Protein AF-A0AAU6WLK4-F1 (afdb_monomer)

Mean predicted aligned error: 6.62 Å

Radius of gyration: 14.03 Å; Cα contacts (8 Å, |Δi|>4): 185; chains: 1; bounding box: 36×26×38 Å

Secondary structure (DSSP, 8-state):
-HHHHHHHHHTT-EEEEEEESS-S-SSSGGGS-EEEEEEESSTT--TTT-----EEEEEEETTTTEEEEEEE---TT----EEEEEEEE-TTT--HHHHHHHHHHHHHHHHH--

Solvent-accessible surface area (backbone atoms only — not comparable to full-atom values): 6506 Å² total; per-residue (Å²): 110,70,65,56,54,50,54,40,44,77,72,44,23,16,75,50,78,50,78,39,84,70,52,98,46,95,66,64,79,78,30,38,26,29,44,35,42,34,46,38,84,41,56,83,59,62,71,84,85,44,83,75,45,20,29,44,30,46,30,46,40,78,89,78,61,32,34,37,41,37,39,31,34,34,44,84,96,52,87,61,56,76,45,70,51,93,63,70,34,36,88,89,69,57,46,71,70,56,51,51,51,53,52,52,56,46,48,51,52,38,71,65,61,122

Organism: NCBI:txid1854762

Foldseek 3Di:
DVVVCVVCVVVQKAKDWDWDPADDDPDDQVRFTKIKIFMGSHNPDPCPVDVPGWIWMFGQDPVVQKTWIWTWQDDVVADTDTDIDPDIHHPVRDDPVNVVVSVVVSCCSNVVRD

Structure (mmCIF, N/CA/C/O backbone):
data_AF-A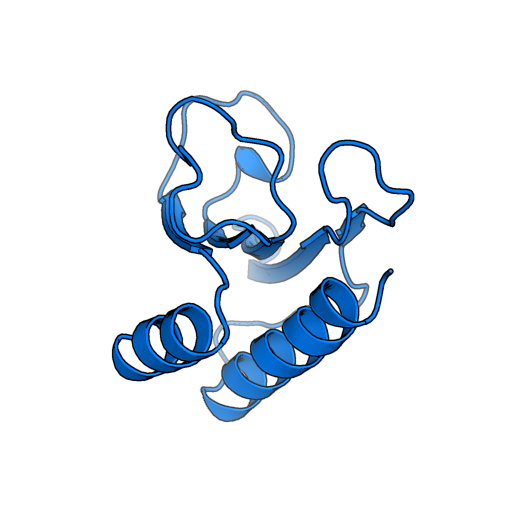0AAU6WLK4-F1
#
_entry.id   AF-A0AAU6WLK4-F1
#
loop_
_atom_site.group_PDB
_atom_site.id
_atom_site.type_symbol
_atom_site.label_atom_id
_atom_site.label_alt_id
_atom_site.label_comp_id
_atom_site.label_asym_id
_atom_site.label_entity_id
_atom_site.label_seq_id
_atom_site.pdbx_PDB_ins_code
_atom_site.Cartn_x
_atom_site.Cartn_y
_atom_site.Cartn_z
_atom_site.occupancy
_atom_site.B_iso_or_equiv
_atom_site.auth_seq_id
_atom_site.auth_comp_id
_atom_site.auth_asym_id
_atom_site.auth_atom_id
_atom_site.pdbx_PDB_model_num
ATOM 1 N N . MET A 1 1 ? -6.613 11.686 -3.143 1.00 64.94 1 MET A N 1
ATOM 2 C CA . MET A 1 1 ? -5.922 11.460 -1.837 1.00 64.94 1 MET A CA 1
ATOM 3 C C . MET A 1 1 ? -6.463 12.265 -0.649 1.00 64.94 1 MET A C 1
ATOM 5 O O . MET A 1 1 ? -6.576 11.700 0.434 1.00 64.94 1 MET A O 1
ATOM 9 N N . GLN A 1 2 ? -6.760 13.564 -0.777 1.00 69.31 2 GLN A N 1
ATOM 10 C CA . GLN A 1 2 ? -7.234 14.374 0.361 1.00 69.31 2 GLN A CA 1
ATOM 11 C C . GLN A 1 2 ? -8.658 13.989 0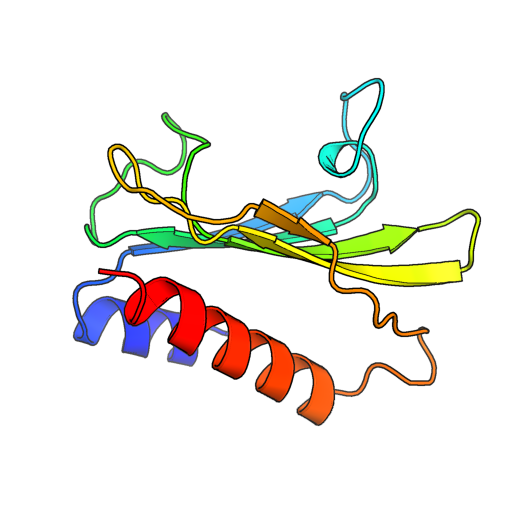.804 1.00 69.31 2 GLN A C 1
ATOM 13 O O . GLN A 1 2 ? -8.902 13.805 1.995 1.00 69.31 2 GLN A O 1
ATOM 18 N N . GLU A 1 3 ? -9.561 13.761 -0.152 1.00 71.44 3 GLU A N 1
ATOM 19 C CA . GLU A 1 3 ? -10.909 13.228 0.105 1.00 71.44 3 GLU A CA 1
ATOM 20 C C . GLU A 1 3 ? -10.870 11.833 0.729 1.00 71.44 3 GLU A C 1
ATOM 22 O O . GLU A 1 3 ? -11.570 11.561 1.696 1.00 71.44 3 GLU A O 1
ATOM 27 N N . PHE A 1 4 ? -9.961 10.986 0.256 1.00 72.88 4 PHE A N 1
ATOM 28 C CA . PHE A 1 4 ? -9.737 9.661 0.819 1.00 72.88 4 PHE A CA 1
ATOM 29 C C . PHE A 1 4 ? -9.325 9.707 2.307 1.00 72.88 4 PHE A C 1
ATOM 31 O O . PHE A 1 4 ? -9.897 9.012 3.147 1.00 72.88 4 PHE A O 1
ATOM 38 N N . ARG A 1 5 ? -8.393 10.601 2.678 1.00 75.62 5 ARG A N 1
ATOM 39 C CA . ARG A 1 5 ? -8.032 10.832 4.092 1.00 75.62 5 ARG A CA 1
ATOM 40 C C . ARG A 1 5 ? -9.217 11.339 4.919 1.00 75.62 5 ARG A C 1
ATOM 42 O O . ARG A 1 5 ? -9.341 10.967 6.086 1.00 75.62 5 ARG A O 1
ATOM 49 N N . ARG A 1 6 ? -10.078 12.179 4.331 1.00 82.56 6 ARG A N 1
ATOM 50 C CA . ARG A 1 6 ? -11.308 12.667 4.972 1.00 82.56 6 ARG A CA 1
ATOM 51 C C . ARG A 1 6 ? -12.269 11.510 5.260 1.00 82.56 6 ARG A C 1
ATOM 53 O O . ARG A 1 6 ? -12.680 11.366 6.407 1.00 82.56 6 ARG A O 1
ATOM 60 N N . MET A 1 7 ? -12.536 10.651 4.277 1.00 82.44 7 MET A N 1
ATOM 61 C CA . MET A 1 7 ? -13.410 9.480 4.432 1.00 82.44 7 MET A CA 1
ATOM 62 C C . MET A 1 7 ? -12.918 8.522 5.523 1.00 82.44 7 MET A C 1
ATOM 64 O O . MET A 1 7 ? -13.703 8.099 6.372 1.00 82.44 7 MET A O 1
ATOM 68 N N . LEU A 1 8 ? -11.618 8.205 5.549 1.00 82.50 8 LEU A N 1
ATOM 69 C CA . LEU A 1 8 ? -11.038 7.360 6.600 1.00 82.50 8 LEU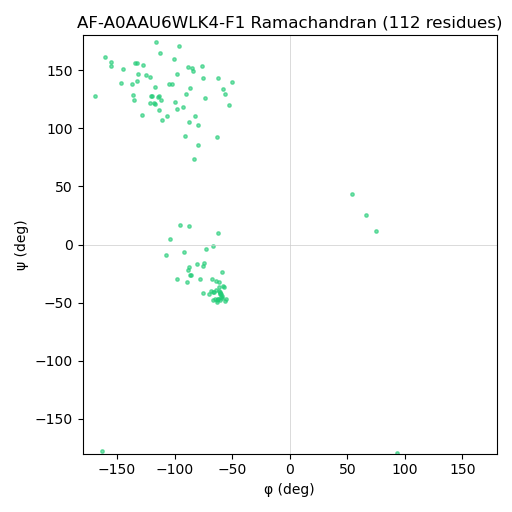 A CA 1
ATOM 70 C C . LEU A 1 8 ? -11.253 7.962 7.994 1.00 82.50 8 LEU A C 1
ATOM 72 O O . LEU A 1 8 ? -11.682 7.264 8.913 1.00 82.50 8 LEU A O 1
ATOM 76 N N . ARG A 1 9 ? -11.024 9.271 8.143 1.00 83.88 9 ARG A N 1
ATOM 77 C CA . ARG A 1 9 ? -11.196 9.974 9.419 1.00 83.88 9 ARG A CA 1
ATOM 78 C C . ARG A 1 9 ? -12.655 10.037 9.871 1.00 83.88 9 ARG A C 1
ATOM 80 O O . ARG A 1 9 ? -12.923 9.854 11.059 1.00 83.88 9 ARG A O 1
ATOM 87 N N . GLU A 1 10 ? -13.590 10.275 8.952 1.00 86.19 10 GLU A N 1
ATOM 88 C CA . GLU A 1 10 ? -15.037 10.233 9.221 1.00 86.19 10 GLU A CA 1
ATOM 89 C C . GLU A 1 10 ? -15.453 8.860 9.776 1.00 86.19 10 GLU A C 1
ATOM 91 O O . GLU A 1 10 ? -16.224 8.785 10.732 1.00 86.19 10 GLU A O 1
ATOM 96 N N . ASN A 1 11 ? -14.826 7.791 9.279 1.00 83.38 11 ASN A N 1
ATOM 97 C CA . ASN A 1 11 ? -15.017 6.413 9.738 1.00 83.38 11 ASN A CA 1
ATOM 98 C C . ASN A 1 11 ? -14.114 6.003 10.921 1.00 83.38 11 ASN A C 1
ATOM 100 O O . ASN A 1 11 ? -14.003 4.822 11.230 1.00 83.38 11 ASN A O 1
ATOM 104 N N . LYS A 1 12 ? -13.499 6.967 11.621 1.00 86.69 12 LYS A N 1
ATOM 105 C CA . LYS A 1 12 ? -12.655 6.757 12.816 1.00 86.69 12 LYS A CA 1
ATOM 106 C C . LYS A 1 12 ? -11.346 5.992 12.572 1.00 86.69 12 LYS A C 1
ATOM 108 O O . LYS A 1 12 ? -10.767 5.456 13.514 1.00 86.69 12 LYS A O 1
ATOM 113 N N . PHE A 1 13 ? -10.821 6.029 11.351 1.00 87.00 13 PHE A N 1
ATOM 114 C CA . PHE A 1 13 ? -9.496 5.508 11.027 1.00 87.00 13 PHE A CA 1
ATOM 115 C C . PHE A 1 13 ? -8.459 6.628 10.899 1.00 87.00 13 PHE A C 1
ATOM 117 O O . PHE A 1 13 ? -8.705 7.683 10.310 1.00 87.00 13 PHE A O 1
ATOM 124 N N . GLY A 1 14 ? -7.269 6.386 11.445 1.00 88.12 14 GLY A N 1
ATOM 125 C CA . GLY A 1 14 ? -6.081 7.194 11.185 1.00 88.12 14 GLY A CA 1
ATOM 126 C C . GLY A 1 14 ? -5.400 6.734 9.899 1.00 88.12 14 GLY A C 1
ATOM 127 O O . GLY A 1 14 ? -5.434 5.548 9.569 1.00 88.12 14 GLY A O 1
ATOM 128 N N . SER A 1 15 ? -4.742 7.646 9.181 1.00 89.00 15 SER A N 1
ATOM 129 C CA . SER A 1 15 ? -3.923 7.279 8.020 1.00 89.00 15 SER A CA 1
ATOM 130 C C . SER A 1 15 ? -2.683 8.151 7.865 1.00 89.00 15 SER A C 1
ATOM 132 O O . SER A 1 15 ? -2.684 9.331 8.220 1.00 89.00 15 SER A O 1
ATOM 134 N N . LYS A 1 16 ? -1.631 7.571 7.283 1.00 89.25 16 LYS A N 1
ATOM 135 C CA . LYS A 1 16 ? -0.401 8.268 6.892 1.00 89.25 16 LYS A CA 1
ATOM 136 C C . LYS A 1 16 ? 0.029 7.800 5.513 1.00 89.25 16 LYS A C 1
ATOM 138 O O . LYS A 1 16 ? 0.000 6.611 5.226 1.00 89.25 16 LYS A O 1
ATOM 143 N N . ILE A 1 17 ? 0.459 8.742 4.678 1.00 88.25 17 ILE A N 1
ATOM 144 C CA . ILE A 1 17 ? 1.115 8.432 3.405 1.00 88.25 17 ILE A CA 1
ATOM 145 C C . ILE A 1 17 ? 2.551 8.912 3.518 1.00 88.25 17 ILE A C 1
ATOM 147 O O . ILE A 1 17 ? 2.776 10.066 3.888 1.00 88.25 17 ILE A O 1
ATOM 151 N N . SER A 1 18 ? 3.495 8.035 3.215 1.00 88.31 18 SER A N 1
ATOM 152 C CA . SER A 1 18 ? 4.920 8.340 3.175 1.00 88.31 18 SER A CA 1
ATOM 153 C C . SER A 1 18 ? 5.507 7.972 1.823 1.00 88.31 18 SER A C 1
ATOM 155 O O . SER A 1 18 ? 5.117 6.971 1.222 1.00 88.31 18 SER A O 1
ATOM 157 N N . PHE A 1 19 ? 6.474 8.774 1.396 1.00 88.81 19 PHE A N 1
ATOM 158 C CA . PHE A 1 19 ? 7.226 8.599 0.163 1.00 88.81 19 PHE A CA 1
ATOM 159 C C . PHE A 1 19 ? 8.689 8.370 0.534 1.00 88.81 19 PHE A C 1
ATOM 161 O O . PHE A 1 19 ? 9.219 9.054 1.412 1.00 88.81 19 PHE A O 1
ATOM 168 N N . ALA A 1 20 ? 9.315 7.399 -0.116 1.00 86.81 20 ALA A N 1
ATOM 169 C CA . ALA A 1 20 ? 10.727 7.090 0.012 1.00 86.81 20 ALA A CA 1
ATOM 170 C C . ALA A 1 20 ? 11.316 7.036 -1.398 1.00 86.81 20 ALA A C 1
ATOM 172 O O . ALA A 1 20 ? 10.964 6.150 -2.170 1.00 86.81 20 ALA A O 1
ATOM 173 N N . GLU A 1 21 ? 12.168 7.997 -1.748 1.00 75.69 21 GLU A N 1
ATOM 174 C CA . GLU A 1 21 ? 12.774 8.087 -3.087 1.00 75.69 21 GLU A CA 1
ATOM 175 C C . GLU A 1 21 ? 14.092 7.300 -3.172 1.00 75.69 21 GLU A C 1
ATOM 177 O O . GLU A 1 21 ? 14.392 6.698 -4.200 1.00 75.69 21 GLU A O 1
ATOM 182 N N . GLU A 1 22 ? 14.829 7.245 -2.060 1.00 65.06 22 GLU A N 1
ATOM 183 C CA . GLU A 1 22 ? 16.000 6.405 -1.790 1.00 65.06 22 GLU A CA 1
ATOM 184 C C . GLU A 1 22 ? 16.295 6.523 -0.286 1.00 65.06 22 GLU A C 1
ATOM 186 O O . GLU A 1 22 ? 16.327 7.633 0.248 1.00 65.06 22 GLU A O 1
ATOM 191 N N . THR A 1 23 ? 16.428 5.409 0.441 1.00 58.19 23 THR A N 1
ATOM 192 C CA . THR A 1 23 ? 16.517 5.439 1.914 1.00 58.19 23 THR A CA 1
ATOM 193 C C . THR A 1 23 ? 17.656 4.593 2.469 1.00 58.19 23 THR A C 1
ATOM 195 O O . THR A 1 23 ? 18.125 3.637 1.863 1.00 58.19 23 THR A O 1
ATOM 198 N N . ALA A 1 24 ? 18.077 4.977 3.676 1.00 54.44 24 ALA A N 1
ATOM 199 C CA . ALA A 1 24 ? 19.220 4.501 4.457 1.00 54.44 24 ALA A CA 1
ATOM 200 C C . ALA A 1 24 ? 19.207 3.010 4.871 1.00 54.44 24 ALA A C 1
ATOM 202 O O . ALA A 1 24 ? 20.010 2.608 5.716 1.00 54.44 24 ALA A O 1
ATOM 203 N N . TYR A 1 25 ? 18.293 2.195 4.338 1.00 60.34 25 TYR A N 1
ATOM 204 C CA . TYR A 1 25 ? 18.176 0.783 4.697 1.00 60.34 25 TYR A CA 1
ATOM 205 C C . TYR A 1 25 ? 19.048 -0.086 3.780 1.00 60.34 25 TYR A C 1
ATOM 207 O O . TYR A 1 25 ? 18.945 0.022 2.561 1.00 60.34 25 TYR A O 1
ATOM 215 N N . PRO A 1 26 ? 19.887 -0.978 4.334 1.00 60.25 26 PRO A N 1
ATOM 216 C CA . PRO A 1 26 ? 20.854 -1.732 3.539 1.00 60.25 26 PRO A CA 1
ATOM 217 C C . PRO A 1 26 ? 20.237 -2.872 2.712 1.00 60.25 26 PRO A C 1
ATOM 219 O O . PRO A 1 26 ? 20.880 -3.351 1.782 1.00 60.25 26 PRO A O 1
ATOM 222 N N . ALA A 1 27 ? 19.024 -3.340 3.038 1.00 67.81 27 ALA A N 1
ATOM 223 C CA . ALA A 1 27 ? 18.373 -4.452 2.342 1.00 67.81 27 ALA A CA 1
ATOM 224 C C . ALA A 1 27 ? 16.849 -4.495 2.570 1.00 67.81 27 ALA A C 1
ATOM 226 O O . ALA A 1 27 ? 16.335 -3.950 3.547 1.00 67.81 27 ALA A O 1
ATOM 227 N N . GLY A 1 28 ? 16.143 -5.220 1.695 1.00 73.38 28 GLY A N 1
ATOM 228 C CA . GLY A 1 28 ? 14.711 -5.518 1.813 1.00 73.38 28 GLY A CA 1
ATOM 229 C C . GLY A 1 28 ? 13.791 -4.530 1.090 1.00 73.38 28 GLY A C 1
ATOM 230 O O . GLY A 1 28 ? 14.238 -3.582 0.453 1.00 73.38 28 GLY A O 1
ATOM 231 N N . VAL A 1 29 ? 12.478 -4.759 1.194 1.00 75.44 29 VAL A N 1
ATOM 232 C CA . VAL A 1 29 ? 11.451 -3.997 0.453 1.00 75.44 29 VAL A CA 1
ATOM 233 C C . VAL A 1 29 ? 11.472 -2.501 0.803 1.00 75.44 29 VAL A C 1
ATOM 235 O O . VAL A 1 29 ? 11.232 -1.656 -0.050 1.00 75.44 29 VAL A O 1
ATOM 238 N N . LEU A 1 30 ? 11.832 -2.157 2.043 1.00 78.75 30 LEU A N 1
ATOM 239 C CA . LEU A 1 30 ? 11.926 -0.767 2.505 1.00 78.75 30 LEU A CA 1
ATOM 240 C C . LEU A 1 30 ? 13.155 -0.011 1.978 1.00 78.75 30 LEU A C 1
ATOM 242 O O . LEU A 1 30 ? 13.175 1.214 2.077 1.00 78.75 30 LEU A O 1
ATOM 246 N N . ALA A 1 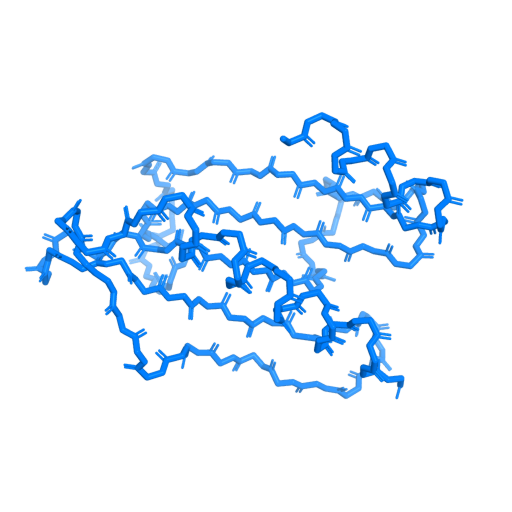31 ? 14.157 -0.721 1.446 1.00 78.62 31 ALA A N 1
ATOM 247 C CA . ALA A 1 31 ? 15.339 -0.126 0.819 1.00 78.62 31 ALA A CA 1
ATOM 248 C C . ALA A 1 31 ? 15.069 0.327 -0.626 1.00 78.62 31 ALA A C 1
ATOM 250 O O . ALA A 1 31 ? 15.835 1.102 -1.195 1.00 78.62 31 ALA A O 1
ATOM 251 N N . GLN A 1 32 ? 13.986 -0.162 -1.234 1.00 85.56 32 GLN A N 1
ATOM 252 C CA . GLN A 1 32 ? 13.564 0.252 -2.566 1.00 85.56 32 GLN A CA 1
ATOM 253 C C . GLN A 1 32 ? 12.719 1.532 -2.483 1.00 85.56 32 GLN A C 1
ATOM 255 O O . GLN A 1 32 ? 12.046 1.751 -1.469 1.00 85.56 32 GLN A O 1
ATOM 260 N N . PRO A 1 33 ? 12.708 2.373 -3.534 1.00 88.94 33 PRO A N 1
ATOM 261 C CA . PRO A 1 33 ? 11.790 3.496 -3.594 1.00 88.94 33 PRO A CA 1
ATOM 262 C C . PRO A 1 33 ? 10.352 3.008 -3.504 1.00 88.94 33 PRO A C 1
ATOM 264 O O . PRO A 1 33 ? 9.969 2.047 -4.176 1.00 88.94 33 PRO A O 1
ATOM 267 N N . HIS A 1 34 ? 9.549 3.663 -2.677 1.00 89.88 34 HIS A N 1
ATOM 268 C CA . HIS A 1 34 ? 8.181 3.236 -2.461 1.00 89.88 34 HIS A CA 1
ATOM 269 C C . HIS A 1 34 ? 7.263 4.360 -1.996 1.00 89.88 34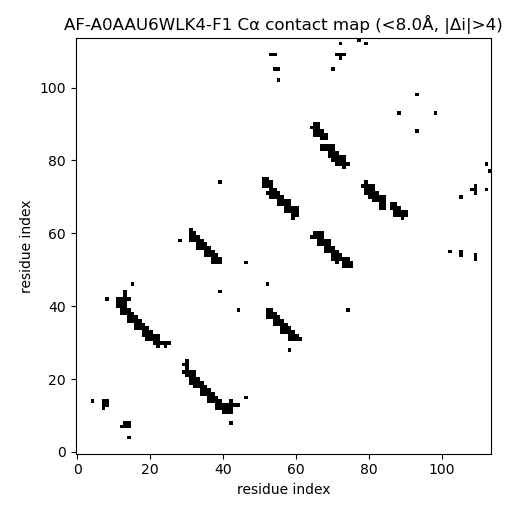 HIS A C 1
ATOM 271 O O . HIS A 1 34 ? 7.676 5.345 -1.378 1.00 89.88 34 HIS A O 1
ATOM 277 N N . ILE A 1 35 ? 5.975 4.149 -2.243 1.00 90.19 35 ILE A N 1
ATOM 278 C CA . ILE A 1 35 ? 4.881 4.918 -1.660 1.00 90.19 35 ILE A CA 1
ATOM 279 C C . ILE A 1 35 ? 4.143 3.982 -0.717 1.00 90.19 35 ILE A C 1
ATOM 281 O O . ILE A 1 35 ? 3.696 2.916 -1.133 1.00 90.19 35 ILE A O 1
ATOM 285 N N . LYS A 1 36 ? 4.010 4.368 0.551 1.00 90.31 36 LYS A N 1
ATOM 286 C CA . LYS A 1 36 ? 3.342 3.565 1.581 1.00 90.31 36 LYS A CA 1
ATOM 287 C C . LYS A 1 36 ? 2.151 4.323 2.153 1.00 90.31 36 LYS A C 1
ATOM 289 O O . LYS A 1 36 ? 2.304 5.454 2.612 1.00 90.31 36 LYS A O 1
ATOM 294 N N . LEU A 1 37 ? 0.988 3.679 2.166 1.00 89.81 37 LEU A N 1
ATOM 295 C CA . LEU A 1 37 ? -0.225 4.120 2.851 1.00 89.81 37 LEU A CA 1
ATOM 296 C C . LEU A 1 37 ? -0.438 3.240 4.084 1.00 89.81 37 LEU A C 1
ATOM 298 O O . LEU A 1 37 ? -0.760 2.065 3.951 1.00 89.81 37 LEU A O 1
ATOM 302 N N . GLN A 1 38 ? -0.274 3.819 5.269 1.00 90.19 38 GLN A N 1
ATOM 303 C CA . GLN A 1 38 ? -0.509 3.174 6.560 1.00 90.19 38 GLN A CA 1
ATOM 304 C C . GLN A 1 38 ? -1.885 3.537 7.111 1.00 90.19 38 GLN A C 1
ATOM 306 O O . GLN A 1 38 ? -2.350 4.669 6.938 1.00 90.19 38 GLN A O 1
ATOM 311 N N . ILE A 1 39 ? -2.497 2.599 7.830 1.00 88.62 39 ILE A N 1
ATOM 312 C CA . ILE A 1 39 ? -3.855 2.713 8.363 1.00 88.62 39 ILE A CA 1
ATOM 313 C C . ILE A 1 39 ? -3.871 2.300 9.831 1.00 88.62 39 ILE A C 1
ATOM 315 O O . ILE A 1 39 ? -3.222 1.339 10.233 1.00 88.62 39 ILE A O 1
ATOM 319 N N . SER A 1 40 ? -4.644 3.015 10.642 1.00 86.31 40 SER A N 1
ATOM 320 C CA . SER A 1 40 ? -4.861 2.697 12.049 1.00 86.31 40 SER A CA 1
ATOM 321 C C . SER A 1 40 ? -6.341 2.727 12.409 1.00 86.31 40 SER A C 1
ATOM 323 O O . SER A 1 40 ? -7.081 3.572 11.913 1.00 86.31 40 SER A O 1
ATOM 325 N N . ARG A 1 41 ? -6.756 1.865 13.348 1.00 83.12 41 ARG A N 1
ATOM 326 C CA . ARG A 1 41 ? -8.084 1.923 13.997 1.00 83.12 41 ARG A CA 1
ATOM 327 C C . ARG A 1 41 ? -8.223 3.076 14.997 1.00 83.12 41 ARG A C 1
ATOM 329 O O . ARG A 1 41 ? -9.287 3.254 15.574 1.00 83.12 41 ARG A O 1
ATOM 336 N N . ASN A 1 42 ? -7.152 3.826 15.239 1.00 83.94 42 ASN A N 1
ATOM 337 C CA . ASN A 1 42 ? -7.166 5.017 16.072 1.00 83.94 42 ASN A CA 1
ATOM 338 C C . ASN A 1 42 ? -6.780 6.232 15.218 1.00 83.94 42 ASN A C 1
ATOM 340 O O . ASN A 1 42 ? -5.698 6.274 14.628 1.00 83.94 42 ASN A O 1
ATOM 344 N N . VAL A 1 43 ? -7.679 7.217 15.160 1.00 83.56 43 VAL A N 1
ATOM 345 C CA . VAL A 1 43 ? -7.486 8.481 14.429 1.00 83.56 43 VAL A CA 1
ATOM 346 C C . VAL A 1 43 ? -6.251 9.233 14.919 1.00 83.56 43 VAL A C 1
ATOM 348 O O . VAL A 1 43 ? -5.535 9.819 14.110 1.00 83.56 43 VAL A O 1
ATOM 351 N N . ASP A 1 44 ? -5.972 9.158 16.219 1.00 82.56 44 ASP A N 1
ATOM 352 C CA . ASP A 1 44 ? -4.895 9.888 16.889 1.00 82.56 44 ASP A CA 1
ATOM 353 C C . ASP A 1 44 ? -3.612 9.050 17.010 1.00 82.56 44 ASP A C 1
ATOM 355 O O . ASP A 1 44 ? -2.721 9.347 17.809 1.00 82.56 44 ASP A O 1
ATOM 359 N N . SER A 1 45 ? -3.501 7.968 16.232 1.00 82.44 45 SER A N 1
ATOM 360 C CA . SER A 1 45 ? -2.302 7.138 16.225 1.00 82.44 45 SER A CA 1
ATOM 361 C C . SER A 1 45 ? -1.051 7.943 15.901 1.00 82.44 45 SER A C 1
ATOM 363 O O . SER A 1 45 ? -0.957 8.629 14.884 1.00 82.44 45 SER A O 1
ATOM 365 N N . ASN A 1 46 ? -0.034 7.779 16.745 1.00 82.00 46 ASN A N 1
ATOM 366 C CA . ASN A 1 46 ? 1.272 8.365 16.506 1.00 82.00 46 ASN A CA 1
ATOM 367 C C . ASN A 1 46 ? 2.071 7.518 15.500 1.00 82.00 46 ASN A C 1
ATOM 369 O O . ASN A 1 46 ? 2.892 6.679 15.872 1.00 82.00 46 ASN A O 1
ATOM 373 N N . PHE A 1 47 ? 1.847 7.777 14.213 1.00 80.62 47 PHE A N 1
ATOM 374 C CA . PHE A 1 47 ? 2.572 7.155 13.099 1.00 80.62 47 PHE A CA 1
ATOM 375 C C . PHE A 1 47 ? 4.065 7.544 13.004 1.00 80.62 47 PHE A C 1
ATOM 377 O O . PHE A 1 47 ? 4.750 7.125 12.068 1.00 80.62 47 PHE A O 1
ATOM 384 N N . TYR A 1 48 ? 4.571 8.406 13.891 1.00 69.56 48 TYR A N 1
ATOM 385 C CA . TYR A 1 48 ? 5.993 8.763 13.969 1.00 69.56 48 TYR A CA 1
ATOM 386 C C . TYR A 1 48 ? 6.727 7.970 15.054 1.00 69.56 48 TYR A C 1
ATOM 388 O O . TYR A 1 48 ? 7.910 7.694 14.901 1.00 69.56 48 TYR A O 1
ATOM 396 N N . ALA A 1 49 ? 6.026 7.575 16.121 1.00 69.50 49 ALA A N 1
ATOM 397 C CA . ALA A 1 49 ? 6.579 6.751 17.196 1.00 69.50 49 ALA A CA 1
ATOM 398 C C . ALA A 1 49 ? 6.473 5.241 16.922 1.00 69.50 49 ALA A C 1
ATOM 400 O O . ALA A 1 49 ? 7.181 4.455 17.547 1.00 69.50 49 ALA A O 1
ATOM 401 N N . ASN A 1 50 ? 5.590 4.826 16.007 1.00 68.12 50 ASN A N 1
ATOM 402 C CA . ASN A 1 50 ? 5.395 3.426 15.651 1.00 68.12 50 ASN A CA 1
ATOM 403 C C . ASN A 1 50 ? 5.291 3.248 14.129 1.00 68.12 50 ASN A C 1
ATOM 405 O O . ASN A 1 50 ? 4.505 3.914 13.461 1.00 68.12 50 ASN A O 1
ATOM 409 N N . ASP A 1 51 ? 6.085 2.325 13.596 1.00 67.88 51 ASP A N 1
ATOM 410 C CA . ASP A 1 51 ? 6.100 1.927 12.182 1.00 67.88 51 ASP A CA 1
ATOM 411 C C . ASP A 1 51 ? 5.094 0.795 11.889 1.00 67.88 51 ASP A C 1
ATOM 413 O O . ASP A 1 51 ? 4.621 0.662 10.759 1.00 67.88 51 ASP A O 1
ATOM 417 N N . LYS A 1 52 ? 4.705 0.029 12.917 1.00 77.06 52 LYS A N 1
ATOM 418 C CA . LYS A 1 52 ? 3.931 -1.211 12.786 1.00 77.06 52 LYS A CA 1
ATOM 419 C C . LYS A 1 52 ? 2.438 -0.934 12.657 1.00 77.06 52 LYS A C 1
ATOM 421 O O . LYS A 1 52 ? 1.674 -1.135 13.604 1.00 77.06 52 LYS A O 1
ATOM 426 N N . PHE A 1 53 ? 2.049 -0.443 11.491 1.00 85.94 53 PHE A N 1
ATOM 427 C CA . PHE A 1 53 ? 0.660 -0.276 11.081 1.00 85.94 53 PHE A CA 1
ATOM 428 C C . PHE A 1 53 ? 0.398 -1.067 9.795 1.00 85.94 53 PHE A C 1
ATOM 430 O O . PHE A 1 53 ? 1.276 -1.082 8.920 1.00 85.94 53 PHE A O 1
ATOM 437 N N . PRO A 1 54 ? -0.804 -1.656 9.643 1.00 88.62 54 PRO A N 1
ATOM 438 C CA . PRO A 1 54 ? -1.247 -2.201 8.371 1.00 88.62 54 PRO A CA 1
ATOM 439 C C . PRO A 1 54 ? -1.062 -1.186 7.259 1.00 88.62 54 PRO A C 1
ATOM 441 O O . PRO A 1 54 ? -1.291 0.016 7.453 1.00 88.62 54 PRO A O 1
ATOM 444 N N . HIS A 1 55 ? -0.632 -1.662 6.103 1.00 89.31 55 HIS A N 1
ATOM 445 C CA . HIS A 1 55 ? -0.317 -0.788 4.997 1.00 89.31 55 HIS A CA 1
ATOM 446 C C . HIS A 1 55 ? -0.421 -1.480 3.648 1.00 89.31 55 HIS A C 1
ATOM 448 O O . HIS A 1 55 ? -0.187 -2.677 3.514 1.00 89.31 55 HIS A O 1
ATOM 454 N N . ILE A 1 56 ? -0.684 -0.670 2.631 1.00 90.88 56 ILE A N 1
ATOM 455 C CA . ILE A 1 56 ? -0.366 -0.990 1.243 1.00 90.88 56 ILE A CA 1
ATOM 456 C C . ILE A 1 56 ? 0.850 -0.166 0.833 1.00 90.88 56 ILE A C 1
ATOM 458 O O . ILE A 1 56 ? 0.971 1.013 1.181 1.00 90.88 56 ILE A O 1
ATOM 462 N N . MET A 1 57 ? 1.773 -0.793 0.118 1.00 91.25 57 MET A N 1
ATOM 463 C CA . MET A 1 57 ? 2.989 -0.160 -0.358 1.00 91.25 57 MET A CA 1
ATOM 464 C C . MET A 1 57 ? 3.247 -0.521 -1.817 1.00 91.25 57 MET A C 1
ATOM 466 O O . MET A 1 57 ? 3.353 -1.695 -2.159 1.00 91.25 57 MET A O 1
ATOM 470 N N . PHE A 1 58 ? 3.382 0.503 -2.655 1.00 91.44 58 PHE A N 1
ATOM 471 C CA . PHE A 1 58 ? 3.803 0.384 -4.047 1.00 91.44 58 PHE A CA 1
ATOM 472 C C . PHE A 1 58 ? 5.312 0.559 -4.096 1.00 91.44 58 PHE A C 1
ATOM 474 O O . PHE A 1 58 ? 5.824 1.602 -3.688 1.00 91.44 58 PHE A O 1
ATOM 481 N N . VAL A 1 59 ? 6.015 -0.467 -4.553 1.00 91.06 59 VAL A N 1
ATOM 482 C CA . VAL A 1 59 ? 7.470 -0.577 -4.471 1.00 91.06 59 VAL A CA 1
ATOM 483 C C . VAL A 1 59 ? 8.036 -0.607 -5.878 1.00 91.06 59 VAL A C 1
ATOM 485 O O . VAL A 1 59 ? 7.696 -1.490 -6.661 1.00 91.06 59 VAL A O 1
ATOM 488 N N . ALA A 1 60 ? 8.901 0.347 -6.201 1.00 89.69 60 ALA A N 1
ATOM 489 C CA . ALA A 1 60 ? 9.566 0.405 -7.491 1.00 89.69 60 ALA A CA 1
ATOM 490 C C . ALA A 1 60 ? 10.859 -0.422 -7.458 1.00 89.69 60 ALA A C 1
ATOM 492 O O . ALA A 1 60 ? 11.885 0.010 -6.927 1.00 89.69 60 ALA A O 1
ATOM 493 N N . ASP A 1 61 ? 10.831 -1.597 -8.083 1.00 85.62 61 ASP A N 1
ATOM 494 C CA . ASP A 1 61 ? 12.031 -2.384 -8.331 1.00 85.62 61 ASP A CA 1
ATOM 495 C C . ASP A 1 61 ? 12.765 -1.819 -9.554 1.00 85.62 61 ASP A C 1
ATOM 497 O O . ASP A 1 61 ? 12.383 -2.045 -10.710 1.00 85.62 61 ASP A O 1
ATOM 501 N N . LYS A 1 62 ? 13.843 -1.072 -9.291 1.00 79.62 62 LYS A N 1
ATOM 502 C CA . LYS A 1 62 ? 14.675 -0.453 -10.334 1.00 79.62 62 LYS A CA 1
ATOM 503 C C . LYS A 1 62 ? 15.365 -1.486 -11.230 1.00 79.62 62 LYS A C 1
ATOM 505 O O . LYS A 1 62 ? 15.576 -1.210 -12.409 1.00 79.62 62 LYS A O 1
ATOM 510 N N . ASN A 1 63 ? 15.709 -2.658 -10.695 1.00 83.00 63 ASN A N 1
ATOM 511 C CA . ASN A 1 63 ? 16.454 -3.682 -11.427 1.00 83.00 63 ASN A CA 1
ATOM 512 C C . ASN A 1 63 ? 15.548 -4.405 -12.423 1.00 83.00 63 ASN A C 1
ATOM 514 O O . ASN A 1 63 ? 15.939 -4.652 -13.562 1.00 83.00 63 ASN A O 1
ATOM 518 N N . LEU A 1 64 ? 14.325 -4.719 -11.997 1.00 84.69 64 LEU A N 1
ATOM 519 C CA . LEU A 1 64 ? 13.350 -5.441 -12.812 1.00 84.69 64 LEU A CA 1
ATOM 520 C C . LEU A 1 64 ? 12.428 -4.518 -13.617 1.00 84.69 64 LEU A C 1
ATOM 522 O O . LEU A 1 64 ? 11.669 -5.019 -14.445 1.00 84.69 64 LEU A O 1
ATOM 5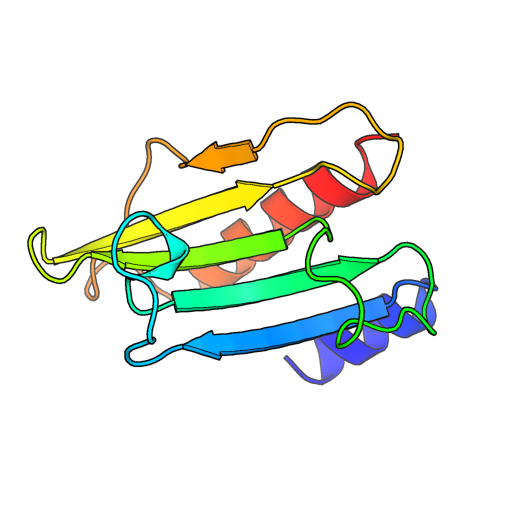26 N N . LYS A 1 65 ? 12.502 -3.196 -13.399 1.00 86.25 65 LYS A N 1
ATOM 527 C CA . LYS A 1 65 ? 11.612 -2.175 -13.985 1.00 86.25 65 LYS A CA 1
ATOM 528 C C . LYS A 1 65 ? 10.134 -2.476 -13.719 1.00 86.25 65 LYS A C 1
ATOM 530 O O . LYS A 1 65 ? 9.295 -2.387 -14.615 1.00 86.25 65 LYS A O 1
ATOM 535 N N . ARG A 1 66 ? 9.827 -2.873 -12.484 1.00 91.00 66 ARG A N 1
ATOM 536 C CA . ARG A 1 66 ? 8.488 -3.297 -12.056 1.00 91.00 66 ARG A CA 1
ATOM 537 C C . ARG A 1 66 ? 8.043 -2.532 -10.825 1.00 91.00 66 ARG A C 1
ATOM 539 O O . ARG A 1 66 ? 8.864 -2.089 -10.029 1.00 91.00 66 ARG A O 1
ATOM 546 N N . ILE A 1 67 ? 6.735 -2.427 -10.664 1.00 90.44 67 ILE A N 1
ATOM 547 C CA . ILE A 1 67 ? 6.082 -1.894 -9.480 1.00 90.44 67 ILE A CA 1
ATOM 548 C C . ILE A 1 67 ? 5.391 -3.069 -8.791 1.00 90.44 67 ILE A C 1
ATOM 550 O O . ILE A 1 67 ? 4.411 -3.613 -9.299 1.00 90.44 67 ILE A O 1
ATOM 554 N N . GLY A 1 68 ? 5.954 -3.502 -7.668 1.00 90.50 68 GLY A N 1
ATOM 555 C CA . GLY A 1 68 ? 5.370 -4.526 -6.808 1.00 90.50 68 GLY A CA 1
ATOM 556 C C . GLY A 1 68 ? 4.425 -3.908 -5.783 1.00 90.50 68 GLY A C 1
ATOM 557 O O . GLY A 1 68 ? 4.606 -2.759 -5.378 1.0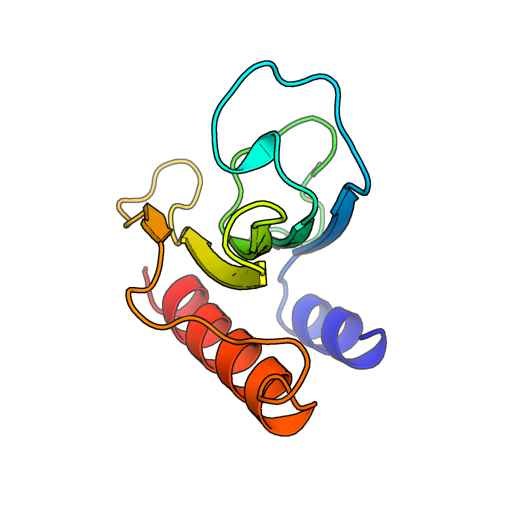0 90.50 68 GLY A O 1
ATOM 558 N N . ILE A 1 69 ? 3.438 -4.680 -5.333 1.00 90.31 69 ILE A N 1
ATOM 559 C CA . ILE A 1 69 ? 2.514 -4.257 -4.276 1.00 90.31 69 ILE A CA 1
ATOM 560 C C . ILE A 1 69 ? 2.736 -5.129 -3.051 1.00 90.31 69 ILE A C 1
ATOM 562 O O . ILE A 1 69 ? 2.511 -6.338 -3.075 1.00 90.31 69 ILE A O 1
ATOM 566 N N . HIS A 1 70 ? 3.178 -4.506 -1.967 1.00 89.25 70 HIS A N 1
ATOM 567 C CA . HIS A 1 70 ? 3.309 -5.136 -0.664 1.00 89.25 70 HIS A CA 1
ATOM 568 C C . HIS A 1 70 ? 2.106 -4.766 0.202 1.00 89.25 70 HIS A C 1
ATOM 5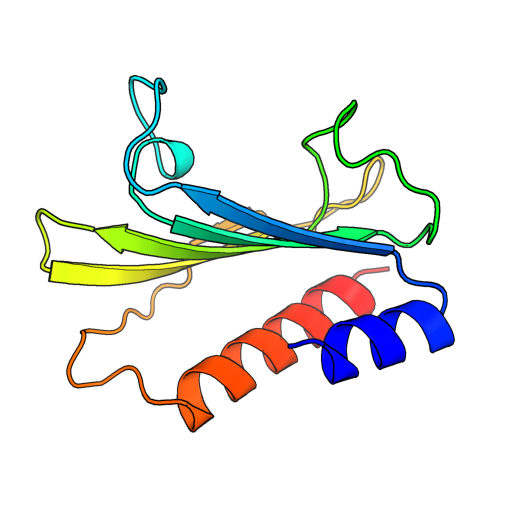70 O O . HIS A 1 70 ? 1.846 -3.584 0.435 1.00 89.25 70 HIS A O 1
ATOM 576 N N . LEU A 1 71 ? 1.388 -5.778 0.686 1.00 88.06 71 LEU A N 1
ATOM 577 C CA . LEU A 1 71 ? 0.242 -5.622 1.573 1.00 88.06 71 LEU A CA 1
ATOM 578 C C . LEU A 1 71 ? 0.567 -6.222 2.937 1.00 88.06 71 LEU A C 1
ATOM 580 O O . LEU A 1 71 ? 0.936 -7.390 3.039 1.00 88.06 71 LEU A O 1
ATOM 584 N N . ASP A 1 72 ? 0.374 -5.429 3.980 1.00 86.50 72 ASP A N 1
ATOM 585 C CA . ASP A 1 72 ? 0.437 -5.861 5.368 1.00 86.50 72 ASP A CA 1
ATOM 586 C C . ASP A 1 72 ? -0.897 -5.564 6.048 1.00 86.50 72 ASP A C 1
ATOM 588 O O . ASP A 1 72 ? -1.350 -4.418 6.092 1.00 86.50 72 ASP A O 1
ATOM 592 N N . THR A 1 73 ? -1.538 -6.605 6.571 1.00 81.00 73 THR A N 1
ATOM 593 C CA . THR A 1 73 ? -2.827 -6.496 7.263 1.00 81.00 73 THR A CA 1
ATOM 594 C C . THR A 1 73 ? -2.711 -6.583 8.786 1.00 81.00 73 THR A C 1
ATOM 596 O O . THR A 1 73 ? -3.734 -6.641 9.466 1.00 81.00 73 THR A O 1
ATOM 599 N N . ILE A 1 74 ? -1.501 -6.641 9.349 1.00 75.06 74 ILE A N 1
ATOM 600 C CA . ILE A 1 74 ? -1.279 -6.913 10.774 1.00 75.06 74 ILE A CA 1
ATOM 601 C C . ILE A 1 74 ? -1.452 -5.634 11.602 1.00 75.06 74 ILE A C 1
ATOM 603 O O . ILE A 1 74 ? -0.624 -4.724 11.563 1.00 75.06 74 ILE A O 1
ATOM 607 N N . PHE A 1 75 ? -2.513 -5.563 12.410 1.00 67.75 75 PHE A N 1
ATOM 608 C CA . PHE A 1 75 ? -2.618 -4.551 13.469 1.00 67.75 75 PHE A CA 1
ATOM 609 C C . PHE A 1 75 ? -1.734 -4.929 14.665 1.00 67.75 75 PHE A C 1
ATOM 611 O O . PHE A 1 75 ? -1.496 -6.112 14.911 1.00 67.75 75 PHE A O 1
ATOM 618 N N . GLN A 1 76 ? -1.279 -3.946 15.456 1.00 55.84 76 GLN A N 1
ATOM 619 C CA . GLN A 1 76 ? -0.633 -4.238 16.744 1.00 55.84 76 GLN A CA 1
ATOM 620 C C . GLN A 1 76 ? -1.550 -5.151 17.576 1.00 55.84 76 GLN A C 1
ATOM 622 O O . GLN A 1 76 ? -2.681 -4.776 17.878 1.00 55.84 76 GLN A O 1
ATOM 627 N N . ASN A 1 77 ? -1.047 -6.340 17.927 1.00 53.88 77 ASN A N 1
ATOM 628 C CA . ASN A 1 77 ? -1.740 -7.425 18.641 1.00 53.88 77 ASN A CA 1
ATOM 629 C C . ASN A 1 77 ? -2.759 -8.256 17.828 1.00 53.88 77 ASN A C 1
ATOM 631 O O . ASN A 1 77 ? -3.496 -9.038 18.423 1.00 53.88 77 ASN A O 1
ATOM 635 N N . GLY A 1 78 ? -2.804 -8.122 16.499 1.00 53.31 78 GLY A N 1
ATOM 636 C CA . GLY A 1 78 ? -3.629 -8.956 15.615 1.00 53.31 78 GLY A CA 1
ATOM 637 C C . GLY A 1 78 ? -2.835 -10.073 14.928 1.00 53.31 78 GLY A C 1
ATOM 638 O O . GLY A 1 78 ? -1.615 -9.989 14.788 1.00 53.31 78 GLY A O 1
ATOM 639 N N . SER A 1 79 ? -3.529 -11.110 14.457 1.00 55.34 79 SER A N 1
ATOM 640 C CA . SER A 1 79 ? -3.005 -12.035 13.445 1.00 55.34 79 SER A CA 1
ATOM 641 C C . SER A 1 79 ? -3.283 -11.477 12.050 1.00 55.34 79 SER A C 1
ATOM 643 O O . SER A 1 79 ? -4.395 -11.041 11.772 1.00 55.34 79 SER A O 1
ATOM 645 N N . GLY A 1 80 ? -2.301 -11.510 11.155 1.00 59.12 80 GLY A N 1
ATOM 646 C CA . GLY A 1 80 ? -2.471 -11.076 9.770 1.00 59.12 80 GLY A CA 1
ATOM 647 C C . GLY A 1 80 ? -1.342 -11.591 8.888 1.00 59.12 80 GLY A C 1
ATOM 648 O O . GLY A 1 80 ? -0.461 -12.316 9.352 1.00 59.12 80 GLY A O 1
ATOM 649 N N . THR A 1 81 ? -1.373 -11.218 7.613 1.00 61.44 81 THR A N 1
ATOM 650 C CA . THR A 1 81 ? -0.357 -11.626 6.638 1.00 61.44 81 THR A CA 1
ATOM 651 C C . THR A 1 81 ? 0.305 -10.387 6.057 1.00 61.44 81 THR A C 1
ATOM 653 O O . THR A 1 81 ? -0.377 -9.472 5.601 1.00 61.44 81 THR A O 1
ATOM 656 N N . ALA A 1 82 ? 1.635 -10.360 6.107 1.00 67.94 82 ALA A N 1
ATOM 657 C CA . ALA A 1 82 ? 2.448 -9.447 5.321 1.00 67.94 82 ALA A CA 1
ATOM 658 C C . ALA A 1 82 ? 2.925 -10.224 4.097 1.00 67.94 82 ALA A C 1
ATOM 660 O O . ALA A 1 82 ? 3.595 -11.251 4.237 1.00 67.94 82 ALA A O 1
ATOM 661 N N . VAL A 1 83 ? 2.523 -9.795 2.904 1.00 75.75 83 VAL A N 1
ATOM 662 C CA . VAL A 1 83 ? 2.851 -10.511 1.675 1.00 75.75 83 VAL A CA 1
ATOM 663 C C . VAL A 1 83 ? 3.032 -9.544 0.514 1.00 75.75 83 VAL A C 1
ATOM 665 O O . VAL A 1 83 ? 2.273 -8.590 0.329 1.00 75.75 83 VAL A O 1
ATOM 668 N N . LEU A 1 84 ? 4.051 -9.816 -0.298 1.00 77.25 84 LEU A N 1
ATOM 669 C CA . LEU A 1 84 ? 4.156 -9.235 -1.627 1.00 77.25 84 LEU A CA 1
ATOM 670 C C . LEU A 1 84 ? 3.132 -9.935 -2.525 1.00 77.25 84 LEU A C 1
ATOM 672 O O . LEU A 1 84 ? 3.120 -11.167 -2.595 1.00 77.25 84 LEU A O 1
ATOM 676 N N . LYS A 1 85 ? 2.269 -9.171 -3.199 1.00 81.12 85 LYS A N 1
ATOM 677 C CA . LYS A 1 85 ? 1.359 -9.740 -4.195 1.00 81.12 85 LYS A CA 1
ATOM 678 C C . LYS A 1 85 ? 2.179 -10.361 -5.339 1.00 81.12 85 LYS A C 1
ATOM 680 O O . LYS A 1 85 ? 3.225 -9.820 -5.696 1.00 81.12 85 LYS A O 1
ATOM 685 N N . PRO A 1 86 ? 1.726 -11.491 -5.909 1.00 75.06 86 PRO A N 1
ATOM 686 C CA . PRO A 1 86 ? 2.415 -12.134 -7.028 1.00 75.06 86 PRO A CA 1
ATOM 687 C C . PRO A 1 86 ? 2.360 -11.281 -8.302 1.00 75.06 86 PRO A C 1
ATOM 689 O O . PRO A 1 86 ? 3.281 -11.333 -9.118 1.00 75.06 86 PRO A O 1
ATOM 692 N N . ASP A 1 87 ? 1.298 -10.486 -8.445 1.00 82.69 87 ASP A N 1
ATOM 693 C CA . ASP A 1 87 ? 1.112 -9.575 -9.564 1.00 82.69 87 ASP A CA 1
ATOM 694 C C . ASP A 1 87 ? 2.000 -8.338 -9.419 1.00 82.69 87 ASP A C 1
ATOM 696 O O . ASP A 1 87 ? 2.212 -7.803 -8.326 1.00 82.69 87 ASP A O 1
ATOM 700 N N . PHE A 1 88 ? 2.509 -7.873 -10.554 1.00 87.94 88 PHE A N 1
ATOM 701 C CA . PHE A 1 88 ? 3.341 -6.686 -10.652 1.00 87.94 88 PHE A CA 1
ATOM 702 C C . PHE A 1 88 ? 2.880 -5.829 -11.823 1.00 87.94 88 PHE A C 1
ATOM 704 O O . PHE A 1 88 ? 2.316 -6.321 -12.799 1.00 87.94 88 PHE A O 1
ATOM 711 N N . TYR A 1 89 ? 3.195 -4.546 -11.739 1.00 91.25 89 TYR A N 1
ATOM 712 C CA . TYR A 1 89 ? 2.908 -3.574 -12.780 1.00 91.25 89 TYR A CA 1
ATOM 713 C C . TYR A 1 89 ? 4.198 -3.064 -13.415 1.00 91.25 89 TYR A C 1
ATOM 715 O O . TYR A 1 89 ? 5.293 -3.228 -12.874 1.00 91.25 89 TYR A O 1
ATOM 723 N N . THR A 1 90 ? 4.076 -2.415 -14.563 1.00 89.88 90 THR A N 1
ATOM 724 C CA . THR A 1 90 ? 5.111 -1.553 -15.137 1.00 89.88 90 THR A CA 1
ATOM 725 C C . THR A 1 90 ? 4.576 -0.123 -15.196 1.00 89.88 90 THR A C 1
ATOM 727 O O . THR A 1 90 ? 3.401 0.121 -14.927 1.00 89.88 90 THR A O 1
ATOM 730 N N . LEU A 1 91 ? 5.422 0.837 -15.575 1.00 83.19 91 LEU A N 1
ATOM 731 C CA . LEU A 1 91 ? 4.970 2.212 -15.829 1.00 83.19 91 LEU A CA 1
ATOM 732 C C . LEU A 1 91 ? 3.905 2.299 -16.935 1.00 83.19 91 LEU A C 1
ATOM 734 O O . LEU A 1 91 ? 3.148 3.258 -16.973 1.00 83.19 91 LEU A O 1
ATOM 738 N N . GLU A 1 92 ? 3.859 1.313 -17.831 1.00 86.69 92 GLU A N 1
ATOM 739 C CA . GLU A 1 92 ? 2.927 1.269 -18.962 1.00 86.69 92 GLU A CA 1
ATOM 740 C C . GLU A 1 92 ? 1.582 0.644 -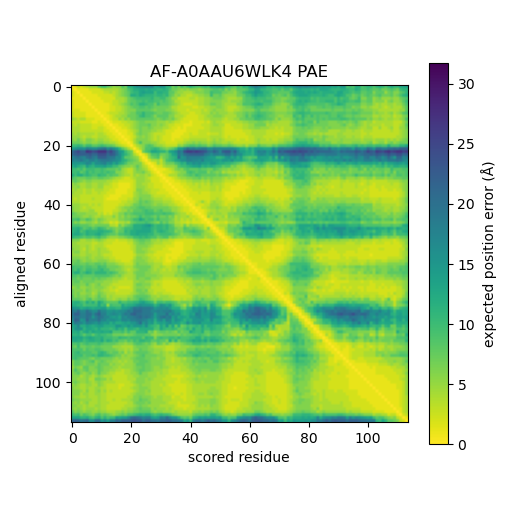18.576 1.00 86.69 92 GLU A C 1
ATOM 742 O O . GLU A 1 92 ? 0.573 0.929 -19.212 1.00 86.69 92 GLU A O 1
ATOM 747 N N . THR A 1 93 ? 1.566 -0.218 -17.554 1.00 88.94 93 THR A N 1
ATOM 748 C CA . THR A 1 93 ? 0.369 -0.966 -17.140 1.00 88.94 93 THR A CA 1
ATOM 749 C C . THR A 1 93 ? -0.239 -0.466 -15.834 1.00 88.94 93 THR A C 1
ATOM 751 O O . THR A 1 93 ? -1.294 -0.957 -15.441 1.00 88.94 93 THR A O 1
ATOM 754 N N . LEU A 1 94 ? 0.435 0.438 -15.116 1.00 88.69 94 LEU A N 1
ATOM 755 C CA . LEU A 1 94 ? -0.092 1.046 -13.899 1.00 88.69 94 LEU A CA 1
ATOM 756 C C . LEU A 1 94 ? -0.851 2.331 -14.247 1.00 88.69 94 LEU A C 1
ATOM 758 O O . LEU A 1 94 ? -0.261 3.407 -14.326 1.00 88.69 94 LEU A O 1
ATOM 762 N N . ASP A 1 95 ? -2.159 2.202 -14.436 1.00 90.06 95 ASP A N 1
ATOM 763 C CA . ASP A 1 95 ? -3.083 3.325 -14.591 1.00 90.06 95 ASP A CA 1
ATOM 764 C C . ASP A 1 95 ? -3.775 3.698 -13.266 1.00 90.06 95 ASP A C 1
ATOM 766 O O . ASP A 1 95 ? -3.645 3.013 -12.246 1.00 90.06 95 ASP A O 1
ATOM 770 N N . GLU A 1 96 ? -4.483 4.831 -13.272 1.00 85.94 96 GLU A N 1
ATOM 771 C CA . GLU A 1 96 ? -5.202 5.351 -12.102 1.00 85.94 96 GLU A CA 1
ATOM 772 C C . GLU A 1 96 ? -6.265 4.362 -11.601 1.00 85.94 96 GLU A C 1
ATOM 774 O O . GLU A 1 96 ? -6.315 4.083 -10.403 1.00 85.94 96 GLU A O 1
ATOM 779 N N . ASP A 1 97 ? -7.020 3.747 -12.515 1.00 88.06 97 ASP A N 1
ATOM 780 C CA . ASP A 1 97 ? -8.050 2.751 -12.198 1.00 88.06 97 ASP A CA 1
ATOM 781 C C . ASP A 1 97 ? -7.460 1.522 -11.488 1.00 88.06 97 ASP A C 1
ATOM 783 O O . ASP A 1 97 ? -8.030 0.991 -10.529 1.00 88.06 97 ASP A O 1
ATOM 787 N N . SER A 1 98 ? -6.290 1.058 -11.928 1.00 88.94 98 SER A N 1
ATOM 788 C CA . SER A 1 98 ? -5.582 -0.050 -11.290 1.00 88.94 98 SER A CA 1
ATOM 789 C C . SER A 1 98 ? -5.053 0.332 -9.914 1.00 88.94 98 SER A C 1
ATOM 791 O O . SER A 1 98 ? -5.142 -0.481 -8.995 1.00 88.94 98 SER A O 1
ATOM 793 N N . ILE A 1 99 ? -4.536 1.553 -9.743 1.00 87.56 99 ILE A N 1
ATOM 794 C CA . ILE A 1 99 ? -4.092 2.056 -8.434 1.00 87.56 99 ILE A CA 1
ATOM 795 C C . ILE A 1 99 ? -5.275 2.129 -7.467 1.00 87.56 99 ILE A C 1
ATOM 797 O O . ILE A 1 99 ? -5.160 1.668 -6.330 1.00 87.56 99 ILE A O 1
ATOM 801 N N . GLU A 1 100 ? -6.404 2.691 -7.900 1.00 86.94 100 GLU A N 1
ATOM 802 C CA . GLU A 1 100 ? -7.600 2.812 -7.071 1.00 86.94 100 GLU A CA 1
ATOM 803 C C . GLU A 1 100 ? -8.111 1.436 -6.646 1.00 86.94 100 GLU A C 1
ATOM 805 O O . GLU A 1 100 ? -8.302 1.203 -5.450 1.00 86.94 100 GLU A O 1
ATOM 810 N N . ARG A 1 101 ? -8.230 0.496 -7.591 1.00 89.69 101 ARG A N 1
ATOM 811 C CA . ARG A 1 101 ? -8.626 -0.887 -7.303 1.00 89.69 101 ARG A CA 1
ATOM 812 C C . ARG A 1 101 ? -7.715 -1.536 -6.263 1.00 89.69 101 ARG A C 1
ATOM 814 O O . ARG A 1 101 ? -8.203 -2.112 -5.298 1.00 89.69 101 ARG A O 1
ATOM 821 N N . GLU A 1 102 ? -6.400 -1.408 -6.416 1.00 89.94 102 GLU A N 1
ATOM 822 C CA . GLU A 1 102 ? -5.431 -1.987 -5.478 1.00 89.94 102 GLU A CA 1
ATOM 823 C C . GLU A 1 102 ? -5.535 -1.384 -4.074 1.00 89.94 102 GLU A C 1
ATOM 825 O O . GLU A 1 102 ? -5.454 -2.101 -3.072 1.00 89.94 102 GLU A O 1
ATOM 830 N N . ILE A 1 103 ? -5.760 -0.072 -3.984 1.00 87.00 103 ILE A N 1
ATOM 831 C CA . ILE A 1 103 ? -5.992 0.610 -2.710 1.00 87.00 103 ILE A CA 1
ATOM 832 C C . ILE A 1 103 ? -7.291 0.111 -2.065 1.00 87.00 103 ILE A C 1
ATOM 834 O O . ILE A 1 103 ? -7.279 -0.208 -0.876 1.00 87.00 103 ILE A O 1
ATOM 838 N N . VAL A 1 104 ? -8.390 0.015 -2.818 1.00 87.06 104 VAL A N 1
ATOM 839 C CA . VAL A 1 104 ? -9.695 -0.450 -2.317 1.00 87.06 104 VAL A CA 1
ATOM 840 C C . VAL A 1 104 ? -9.623 -1.900 -1.835 1.00 87.06 104 VAL A C 1
ATOM 842 O O . VAL A 1 104 ? -10.010 -2.176 -0.698 1.00 87.06 104 VAL A O 1
ATOM 845 N N . ASP A 1 105 ? -9.042 -2.802 -2.623 1.00 88.31 105 ASP A N 1
ATOM 846 C CA . ASP A 1 105 ? -8.880 -4.213 -2.258 1.00 88.31 105 ASP A CA 1
ATOM 847 C C . ASP A 1 105 ? -8.032 -4.379 -0.987 1.00 88.31 105 ASP A C 1
ATOM 849 O O . ASP A 1 105 ? -8.322 -5.204 -0.113 1.00 88.31 105 ASP A O 1
ATOM 853 N N . ALA A 1 106 ? -6.952 -3.602 -0.865 1.00 86.69 106 ALA A N 1
ATOM 854 C CA . ALA A 1 106 ? -6.111 -3.611 0.324 1.00 86.69 106 ALA A CA 1
ATOM 855 C C . ALA A 1 106 ? -6.850 -3.082 1.551 1.00 86.69 106 ALA A C 1
ATOM 857 O O . ALA A 1 106 ? -6.716 -3.648 2.635 1.00 86.69 106 ALA A O 1
ATOM 858 N N . LEU A 1 107 ? -7.639 -2.020 1.393 1.00 83.38 107 LEU A N 1
ATOM 859 C CA . LEU A 1 107 ? -8.454 -1.469 2.468 1.00 83.38 107 LEU A CA 1
ATOM 860 C C . LEU A 1 107 ? -9.475 -2.470 2.961 1.00 83.38 107 LEU A C 1
ATOM 862 O O . LEU A 1 107 ? -9.581 -2.658 4.166 1.00 83.38 107 LEU A O 1
ATOM 866 N N . GLU A 1 108 ? -10.197 -3.126 2.059 1.00 84.69 108 GLU A N 1
ATOM 867 C CA . GLU A 1 108 ? -11.152 -4.158 2.441 1.00 84.69 108 GLU A CA 1
ATOM 868 C C . GLU A 1 108 ? -10.446 -5.246 3.253 1.00 84.69 108 GLU A C 1
ATOM 870 O O . GLU A 1 108 ? -10.849 -5.540 4.376 1.00 84.69 108 GLU A O 1
ATOM 875 N N . LYS A 1 109 ? -9.307 -5.754 2.771 1.00 85.00 109 LYS A N 1
ATOM 876 C CA . LYS A 1 109 ? -8.522 -6.767 3.492 1.00 85.00 109 LYS A CA 1
ATOM 877 C C . LYS A 1 109 ? -8.023 -6.289 4.851 1.00 85.00 109 LYS A C 1
ATOM 879 O O . LYS A 1 109 ? -8.074 -7.054 5.810 1.00 85.00 109 LYS A O 1
ATOM 884 N N . ILE A 1 110 ? -7.535 -5.054 4.950 1.00 83.62 110 ILE A N 1
ATOM 885 C CA . ILE A 1 110 ? -7.059 -4.469 6.209 1.00 83.62 110 ILE A CA 1
ATOM 886 C C . ILE A 1 110 ? -8.233 -4.282 7.174 1.00 83.62 110 ILE A C 1
ATOM 888 O O . ILE A 1 110 ? -8.142 -4.656 8.335 1.00 83.62 110 ILE A O 1
ATOM 892 N N . LEU A 1 111 ? -9.348 -3.714 6.727 1.00 78.44 111 LEU A N 1
ATOM 893 C CA . LEU A 1 111 ? -10.464 -3.346 7.596 1.00 78.44 111 LEU A CA 1
ATOM 894 C C . LEU A 1 111 ? -11.335 -4.549 7.993 1.00 78.44 111 LEU A C 1
ATOM 896 O O . LEU A 1 111 ? -11.900 -4.544 9.089 1.00 78.44 111 LEU A O 1
ATOM 900 N N . VAL A 1 112 ? -11.423 -5.578 7.144 1.00 77.38 112 VAL A N 1
ATOM 901 C CA . VAL A 1 112 ? -12.211 -6.800 7.383 1.00 77.38 112 VAL A CA 1
ATOM 902 C C . VAL A 1 112 ? -11.439 -7.847 8.192 1.00 77.38 112 VAL A C 1
ATOM 904 O O . VAL A 1 112 ? -12.081 -8.613 8.911 1.00 77.38 112 VAL A O 1
ATOM 907 N N . ASN A 1 113 ? -10.095 -7.862 8.161 1.00 64.75 113 ASN A N 1
ATOM 908 C CA . ASN A 1 113 ? -9.294 -8.683 9.084 1.00 64.75 113 ASN A CA 1
ATOM 909 C C . ASN A 1 113 ? -9.526 -8.207 10.528 1.00 64.75 113 ASN A C 1
ATOM 911 O O . ASN A 1 113 ? -8.887 -7.258 10.994 1.00 64.75 113 ASN A O 1
ATOM 915 N N . ARG A 1 114 ? -10.492 -8.823 11.216 1.00 51.50 114 ARG A N 1
ATOM 916 C CA . ARG A 1 114 ? -10.815 -8.566 12.622 1.00 51.50 114 ARG A CA 1
ATOM 917 C C . ARG A 1 114 ? -9.948 -9.385 13.552 1.00 51.50 114 ARG A C 1
ATOM 919 O O . ARG A 1 114 ? -9.940 -10.623 13.404 1.00 51.50 114 ARG A O 1
#

Sequence (114 aa):
MQEFRRMLRENKFGSKISFAEETAYPAGVLAQPHIKLQISRNVDSNFYANDKFPHIMFVADKNLKRIGIHLDTIFQNGSGTAVLKPDFYTLETLDEDSIEREIVDALEKILVNR

pLDDT: mean 80.64, std 10.46, range [51.5, 91.44]

Nearest PDB structures (foldseek):
  6l7v-assembly1_A  TM=3.145E-01  e=4.188E-01  Trypanosoma cruzi strain CL Brener
  4hgy-assembly1_E  TM=3.262E-01  e=1.966E+00  Streptomyces caelestis
  2q4v-assembly1_A  TM=3.888E-01  e=4.914E+00  Homo sapiens